Protein AF-A0A9N9K2X5-F1 (afdb_monomer_lite)

Organism: NCBI:txid60492

Foldseek 3Di:
DDDDDDPVVLVVDPVSLVVVLVVVLVVCVVPPVDQAAEFEAEPDVSVVCSVVNCVVSVHHYHYDYDPPPDDDDDDDDDDDDPD

pLDDT: mean 93.93, std 6.94, range [58.72, 98.5]

InterPro domains:
  IPR000836 Phosphoribosyltransferase domain [cd06223] (16-83)
  IPR029057 Phosphoribosyltransferase-like [G3DSA:3.40.50.2020] (1-83)
  IPR029057 Phosphoribosyltransferase-like [SSF53271] (1-78)
  IPR050054 Uracil phosphoribosyltransferase/Adenine phosphoribosyltransferase [PTHR32315] (1-83)

Secondary structure (DSSP, 8-state):
-------HHHHH-HHHHHHHHHHHHHHHHHH--SPP-EEEEETTGGGGTHHHHHHHTT-EEEEE-STTSS-SS----------

Structure (mmCIF, N/CA/C/O backbone):
data_AF-A0A9N9K2X5-F1
#
_entry.id   AF-A0A9N9K2X5-F1
#
loop_
_atom_site.group_PDB
_atom_site.id
_atom_site.type_symbol
_atom_site.label_atom_id
_atom_site.label_alt_id
_atom_site.label_comp_id
_atom_site.label_asym_id
_atom_site.label_entity_id
_atom_site.label_seq_id
_atom_site.pdbx_PDB_ins_code
_atom_site.Cartn_x
_atom_site.Cartn_y
_atom_site.Cartn_z
_atom_site.occupancy
_atom_site.B_iso_or_equiv
_atom_site.auth_seq_id
_atom_site.auth_comp_id
_atom_si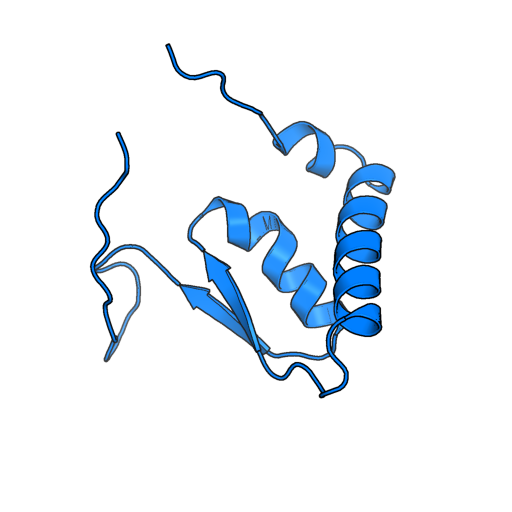te.auth_asym_id
_atom_site.auth_atom_id
_atom_site.pdbx_PDB_model_num
ATOM 1 N N . GLY A 1 1 ? 0.105 26.737 10.409 1.00 79.44 1 GLY A N 1
ATOM 2 C CA . GLY A 1 1 ? -0.912 25.877 9.765 1.00 79.44 1 GLY A CA 1
ATOM 3 C C . GLY A 1 1 ? -0.238 24.662 9.158 1.00 79.44 1 GLY A C 1
ATOM 4 O O . GLY A 1 1 ? 0.974 24.695 8.993 1.00 79.44 1 GLY A O 1
ATOM 5 N N . ILE A 1 2 ? -0.986 23.600 8.851 1.00 84.75 2 ILE A N 1
ATOM 6 C CA . ILE A 1 2 ? -0.441 22.376 8.239 1.00 84.75 2 ILE A CA 1
ATOM 7 C C . ILE A 1 2 ? -0.504 22.515 6.713 1.00 84.75 2 ILE A C 1
ATOM 9 O O . ILE A 1 2 ? -1.568 22.806 6.170 1.00 84.75 2 ILE A O 1
ATOM 13 N N . LEU A 1 3 ? 0.619 22.302 6.020 1.00 91.19 3 LEU A N 1
ATOM 14 C CA . LEU A 1 3 ? 0.643 22.248 4.558 1.00 91.19 3 LEU A CA 1
ATOM 15 C C . LEU A 1 3 ? 0.073 20.905 4.090 1.00 91.19 3 LEU A C 1
ATOM 17 O O . LEU A 1 3 ? 0.703 19.860 4.253 1.00 91.19 3 LEU A O 1
ATOM 21 N N . PHE A 1 4 ? -1.121 20.926 3.502 1.00 93.00 4 PHE A N 1
ATOM 22 C CA . PHE A 1 4 ? -1.738 19.727 2.948 1.00 93.00 4 PHE A CA 1
ATOM 23 C C . PHE A 1 4 ? -1.141 19.402 1.574 1.00 93.00 4 PHE A C 1
ATOM 25 O O . PHE A 1 4 ? -1.154 20.234 0.668 1.00 93.00 4 PHE A O 1
ATOM 32 N N . ARG A 1 5 ? -0.624 18.180 1.414 1.00 93.06 5 ARG A N 1
ATOM 33 C CA . ARG A 1 5 ? -0.198 17.643 0.117 1.00 93.06 5 ARG A CA 1
ATOM 34 C C . ARG A 1 5 ? -1.332 16.807 -0.457 1.00 93.06 5 ARG A C 1
ATOM 36 O O . ARG A 1 5 ? -1.625 15.725 0.056 1.00 93.06 5 ARG A O 1
ATOM 43 N N . ASP A 1 6 ? -1.978 17.335 -1.489 1.00 95.19 6 ASP A N 1
ATOM 44 C CA . ASP A 1 6 ? -3.007 16.607 -2.216 1.00 95.19 6 ASP A CA 1
ATOM 45 C C . ASP A 1 6 ? -2.372 15.614 -3.199 1.00 95.19 6 ASP A C 1
ATOM 47 O O . ASP A 1 6 ? -1.507 15.978 -3.991 1.00 95.19 6 ASP A O 1
ATOM 51 N N . ILE A 1 7 ? -2.797 14.354 -3.117 1.00 95.19 7 ILE A N 1
ATOM 52 C CA . ILE A 1 7 ? -2.315 13.254 -3.962 1.00 95.19 7 ILE A CA 1
ATOM 53 C C . ILE A 1 7 ? -3.320 12.878 -5.054 1.00 95.19 7 ILE A C 1
ATOM 55 O O . ILE A 1 7 ? -2.977 12.101 -5.939 1.00 95.19 7 ILE A O 1
ATOM 59 N N . PHE A 1 8 ? -4.549 13.409 -5.014 1.00 96.44 8 PHE A N 1
ATOM 60 C CA . PHE A 1 8 ? -5.605 13.069 -5.971 1.00 96.44 8 PHE A CA 1
ATOM 61 C C . PHE A 1 8 ? -5.254 13.337 -7.445 1.00 96.44 8 PHE A C 1
ATOM 63 O O . PHE A 1 8 ? -5.644 12.510 -8.271 1.00 96.44 8 PHE A O 1
ATOM 70 N N . PRO A 1 9 ? -4.469 14.376 -7.805 1.00 97.56 9 PRO A N 1
ATOM 71 C CA . PRO A 1 9 ? -4.047 14.577 -9.193 1.00 97.56 9 PRO A CA 1
ATOM 72 C C . PRO A 1 9 ? -3.275 13.392 -9.790 1.00 97.56 9 PRO A C 1
ATOM 74 O O . PRO A 1 9 ? -3.402 13.124 -10.979 1.00 97.56 9 PRO A O 1
ATOM 77 N N . ILE A 1 10 ? -2.538 12.624 -8.975 1.00 97.44 10 ILE A N 1
ATOM 78 C CA . ILE A 1 10 ? -1.817 11.424 -9.442 1.00 97.44 10 ILE A CA 1
ATOM 79 C C . ILE A 1 10 ? -2.797 10.380 -9.989 1.00 97.44 10 ILE A C 1
ATOM 81 O O . ILE A 1 10 ? -2.506 9.710 -10.971 1.00 97.44 10 ILE A O 1
ATOM 85 N N . PHE A 1 11 ? -3.978 10.260 -9.382 1.00 97.00 11 PHE A N 1
ATOM 86 C CA . PHE A 1 11 ? -4.996 9.289 -9.787 1.00 97.00 11 PHE A CA 1
ATOM 87 C C . PHE A 1 11 ? -5.795 9.737 -11.018 1.00 97.00 11 PHE A C 1
ATOM 89 O O . PHE A 1 11 ? -6.540 8.939 -11.579 1.00 97.00 11 PHE A O 1
ATOM 96 N N . GLN A 1 12 ? -5.658 11.000 -11.433 1.00 97.81 12 GLN A N 1
ATOM 97 C CA . GLN A 1 12 ? -6.289 11.541 -12.640 1.00 97.81 12 GLN A CA 1
ATOM 98 C C . GLN A 1 12 ? -5.418 11.350 -13.891 1.00 97.81 12 GLN A C 1
ATOM 100 O O . GLN A 1 12 ? -5.938 11.432 -15.002 1.00 97.81 12 GLN A O 1
ATOM 105 N N . ASP A 1 13 ? -4.122 11.065 -13.725 1.00 98.25 13 ASP A N 1
ATOM 106 C CA . ASP A 1 13 ? -3.190 10.760 -14.812 1.00 98.25 13 ASP A CA 1
ATOM 107 C C . ASP A 1 13 ? -2.820 9.260 -14.798 1.00 98.25 13 ASP A C 1
ATOM 109 O O . ASP A 1 13 ? -2.094 8.805 -13.906 1.00 98.25 13 ASP A O 1
ATOM 113 N N . PRO A 1 14 ? -3.262 8.474 -15.802 1.00 97.62 14 PRO A N 1
ATOM 114 C CA . PRO A 1 14 ? -2.943 7.05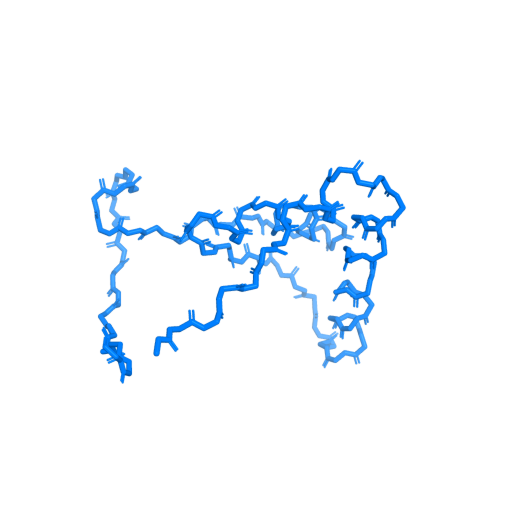1 -15.908 1.00 97.62 14 PRO A CA 1
ATOM 115 C C . PRO A 1 14 ? -1.440 6.734 -15.902 1.00 97.62 14 PRO A C 1
ATOM 117 O O . PRO A 1 14 ? -1.038 5.680 -15.409 1.00 97.62 14 PRO A O 1
ATOM 120 N N . LYS A 1 15 ? -0.594 7.628 -16.429 1.00 98.38 15 LYS A N 1
ATOM 121 C CA . LYS A 1 15 ? 0.862 7.429 -16.404 1.00 98.38 15 LYS A CA 1
ATOM 122 C C . LYS A 1 15 ? 1.410 7.650 -15.001 1.00 98.38 15 LYS A C 1
ATOM 124 O O . LYS A 1 15 ? 2.240 6.869 -14.545 1.00 98.38 15 LYS A O 1
ATOM 129 N N . ALA A 1 16 ? 0.928 8.678 -14.306 1.00 98.25 16 ALA A N 1
ATOM 130 C CA . ALA A 1 16 ? 1.390 8.997 -12.961 1.00 98.25 16 ALA A CA 1
ATOM 131 C C . ALA A 1 16 ? 1.036 7.892 -11.953 1.00 98.25 16 ALA A C 1
ATOM 133 O O . ALA A 1 16 ? 1.881 7.524 -11.134 1.00 98.25 16 ALA A O 1
ATOM 134 N N . ILE A 1 17 ? -0.173 7.321 -12.026 1.00 97.81 17 ILE A N 1
ATOM 135 C CA . ILE A 1 17 ? -0.559 6.211 -11.142 1.00 97.81 17 ILE A CA 1
ATOM 136 C C . ILE A 1 17 ? 0.237 4.932 -11.431 1.00 97.81 17 ILE A C 1
ATOM 138 O O . ILE A 1 17 ? 0.674 4.268 -10.491 1.00 97.81 17 ILE A O 1
ATOM 142 N N . GLU A 1 18 ? 0.497 4.615 -12.703 1.00 98.25 18 GLU A N 1
ATOM 143 C CA . GLU A 1 18 ? 1.333 3.465 -13.064 1.00 98.25 18 GLU A CA 1
ATOM 144 C C . GLU A 1 18 ? 2.776 3.647 -12.577 1.00 98.25 18 GLU A C 1
ATOM 146 O O . GLU A 1 18 ? 3.363 2.714 -12.025 1.00 98.25 18 GLU A O 1
ATOM 151 N N . MET A 1 19 ? 3.333 4.857 -12.712 1.00 98.38 19 MET A N 1
ATOM 152 C CA . MET A 1 19 ? 4.658 5.186 -12.179 1.00 98.38 19 MET A CA 1
ATOM 153 C C . MET A 1 19 ? 4.704 5.047 -10.656 1.00 98.38 19 MET A C 1
ATOM 155 O O . MET A 1 19 ? 5.640 4.446 -10.131 1.00 98.38 19 MET A O 1
ATOM 159 N N . LEU A 1 20 ? 3.694 5.557 -9.942 1.00 97.88 20 LEU A N 1
ATOM 160 C CA . LEU A 1 20 ? 3.598 5.423 -8.487 1.00 97.88 20 LEU A CA 1
ATOM 161 C C . LEU A 1 20 ? 3.621 3.948 -8.068 1.00 97.88 20 LEU A C 1
ATOM 163 O O . LEU A 1 20 ? 4.419 3.563 -7.214 1.00 97.88 20 LEU A O 1
ATOM 167 N N . VAL A 1 21 ? 2.749 3.129 -8.660 1.00 98.31 21 VAL A N 1
ATOM 168 C CA . VAL A 1 21 ? 2.634 1.710 -8.300 1.00 98.31 21 VAL A CA 1
ATOM 169 C C . VAL A 1 21 ? 3.916 0.955 -8.651 1.00 98.31 21 VAL A C 1
ATOM 171 O O . VAL A 1 21 ? 4.418 0.215 -7.807 1.00 98.31 21 VAL A O 1
ATOM 174 N N . SER A 1 22 ? 4.476 1.177 -9.844 1.00 98.50 22 SER A N 1
ATOM 175 C CA . SER A 1 22 ? 5.711 0.514 -10.287 1.00 98.50 22 SER A CA 1
ATOM 176 C C . SER A 1 22 ? 6.883 0.842 -9.370 1.00 98.50 22 SER A C 1
ATOM 178 O O . SER A 1 22 ? 7.524 -0.068 -8.859 1.00 98.50 22 SER A O 1
ATOM 180 N N . HIS A 1 23 ? 7.100 2.120 -9.042 1.00 98.44 23 HIS A N 1
ATOM 181 C CA . HIS A 1 23 ? 8.194 2.508 -8.150 1.00 98.44 23 HIS A CA 1
ATOM 182 C C . HIS A 1 23 ? 8.068 1.912 -6.745 1.00 98.44 23 HIS A C 1
ATOM 184 O O . HIS A 1 23 ? 9.076 1.522 -6.155 1.00 98.44 23 HIS A O 1
ATOM 190 N N . VAL A 1 24 ? 6.850 1.818 -6.202 1.00 98.12 24 VAL A N 1
ATOM 191 C CA . VAL A 1 24 ? 6.626 1.178 -4.897 1.00 98.12 24 VAL A CA 1
ATOM 192 C C . VAL A 1 24 ? 6.941 -0.318 -4.964 1.00 98.12 24 VAL A C 1
ATOM 194 O O . VAL A 1 24 ? 7.622 -0.836 -4.081 1.00 98.12 24 VAL A O 1
ATOM 197 N N . VAL A 1 25 ? 6.481 -1.006 -6.010 1.00 98.25 25 VAL A N 1
ATOM 198 C CA . VAL A 1 25 ? 6.733 -2.441 -6.218 1.00 98.25 25 VAL A CA 1
ATOM 199 C C . VAL A 1 25 ? 8.224 -2.719 -6.417 1.00 98.25 25 VAL A C 1
ATOM 201 O O . VAL A 1 25 ? 8.767 -3.612 -5.767 1.00 98.25 25 VAL A O 1
ATOM 204 N N . ASP A 1 26 ? 8.904 -1.927 -7.243 1.00 98.31 26 ASP A N 1
ATOM 205 C CA . ASP A 1 26 ? 10.341 -2.054 -7.498 1.00 98.31 26 ASP A CA 1
ATOM 206 C C . ASP A 1 26 ? 11.150 -1.844 -6.219 1.00 98.31 26 ASP A C 1
ATOM 208 O O . ASP A 1 26 ? 12.066 -2.613 -5.920 1.00 98.31 26 ASP A O 1
ATOM 212 N N . HIS A 1 27 ? 10.779 -0.841 -5.419 1.00 98.31 27 HIS A N 1
ATOM 213 C CA . HIS A 1 27 ? 11.407 -0.606 -4.126 1.00 98.31 27 HIS A CA 1
ATOM 214 C C . HIS A 1 27 ? 11.228 -1.798 -3.179 1.00 98.31 27 HIS A C 1
ATOM 216 O O . HIS A 1 27 ? 12.197 -2.225 -2.548 1.00 98.31 27 HIS A O 1
ATOM 222 N N . ILE A 1 28 ? 10.020 -2.366 -3.102 1.00 97.88 28 ILE A N 1
ATOM 223 C CA . ILE A 1 28 ? 9.741 -3.554 -2.286 1.00 97.88 28 ILE A CA 1
ATOM 224 C C . ILE A 1 28 ? 10.599 -4.735 -2.748 1.00 97.88 28 ILE A C 1
ATOM 226 O O . ILE A 1 28 ? 11.306 -5.312 -1.929 1.00 97.88 28 ILE A O 1
ATOM 230 N N . ASN A 1 29 ? 10.623 -5.043 -4.046 1.00 96.50 29 ASN A N 1
ATOM 231 C CA . ASN A 1 29 ? 11.416 -6.151 -4.593 1.00 96.50 29 ASN A CA 1
ATOM 232 C C . ASN A 1 29 ? 12.931 -5.956 -4.401 1.00 96.50 29 ASN A C 1
ATOM 234 O O . ASN A 1 29 ? 13.685 -6.921 -4.255 1.00 96.50 29 ASN A O 1
ATOM 238 N N . ALA A 1 30 ? 13.405 -4.708 -4.408 1.00 97.75 30 ALA A N 1
ATOM 239 C CA . ALA A 1 30 ? 14.813 -4.404 -4.178 1.00 97.75 30 ALA A CA 1
ATOM 240 C C . ALA A 1 30 ? 15.211 -4.586 -2.703 1.00 97.75 30 ALA A C 1
ATOM 242 O O . ALA A 1 30 ? 16.310 -5.084 -2.417 1.00 97.75 30 ALA A O 1
ATOM 243 N N . THR A 1 31 ? 14.330 -4.192 -1.779 1.00 97.81 31 THR A N 1
ATOM 244 C CA . THR A 1 31 ? 14.627 -4.086 -0.341 1.00 97.81 31 THR A CA 1
ATOM 245 C C . THR A 1 31 ? 14.215 -5.305 0.477 1.00 97.81 31 THR A C 1
ATOM 247 O O . THR A 1 31 ? 14.921 -5.653 1.422 1.00 97.81 31 THR A O 1
ATOM 250 N N . ILE A 1 32 ? 13.127 -5.977 0.108 1.00 96.31 32 ILE A N 1
ATOM 251 C CA . ILE A 1 32 ? 12.611 -7.172 0.778 1.00 96.31 32 ILE A CA 1
ATOM 252 C C . ILE A 1 32 ? 13.024 -8.389 -0.047 1.00 96.31 32 ILE A C 1
ATOM 254 O O . ILE A 1 32 ? 12.752 -8.458 -1.245 1.00 96.31 32 ILE A O 1
ATOM 258 N N . LYS A 1 33 ? 13.740 -9.332 0.576 1.00 94.69 33 LYS A N 1
ATOM 259 C CA . LYS A 1 33 ? 14.223 -10.543 -0.111 1.00 94.69 33 LYS A CA 1
ATOM 260 C C . LYS A 1 33 ? 13.230 -11.691 -0.017 1.00 94.69 33 LYS A C 1
ATOM 262 O O . LYS A 1 33 ? 13.205 -12.551 -0.896 1.00 94.69 33 LYS A O 1
ATOM 267 N N . GLU A 1 34 ? 12.421 -11.706 1.032 1.00 96.25 34 GLU A N 1
ATOM 268 C CA . GLU A 1 34 ? 11.339 -12.657 1.211 1.00 96.25 34 GLU A CA 1
ATOM 269 C C . GLU A 1 34 ? 10.122 -12.291 0.357 1.00 96.25 34 GLU A C 1
ATOM 271 O O . GLU A 1 34 ? 9.901 -11.141 -0.027 1.00 96.25 34 GLU A O 1
ATOM 276 N N . LYS A 1 35 ? 9.284 -13.292 0.089 1.00 94.75 35 LYS A N 1
ATOM 277 C CA . LYS A 1 35 ? 7.993 -13.058 -0.547 1.00 94.75 35 LYS A CA 1
ATOM 278 C C . LYS A 1 35 ? 7.102 -12.247 0.397 1.00 94.75 35 LYS A C 1
ATOM 280 O O . LYS A 1 35 ? 6.907 -12.618 1.550 1.00 94.75 35 LYS A O 1
ATOM 285 N N . VAL A 1 36 ? 6.504 -11.179 -0.120 1.00 97.75 36 VAL A N 1
ATOM 286 C CA . VAL A 1 36 ? 5.459 -10.440 0.590 1.00 97.75 36 VAL A CA 1
ATOM 287 C C . VAL A 1 36 ? 4.136 -11.191 0.454 1.00 97.75 36 VAL A C 1
ATOM 289 O O . VAL A 1 36 ? 3.613 -11.332 -0.648 1.00 97.75 36 VAL A O 1
ATOM 292 N N . ASP A 1 37 ? 3.576 -11.657 1.570 1.00 98.12 37 ASP A N 1
ATOM 293 C CA . ASP A 1 37 ? 2.287 -12.362 1.567 1.00 98.12 37 ASP A CA 1
ATOM 294 C C . ASP A 1 37 ? 1.086 -11.421 1.717 1.00 98.12 37 ASP A C 1
ATOM 296 O O . ASP A 1 37 ? -0.004 -11.722 1.226 1.00 98.12 37 ASP A O 1
ATOM 300 N N . VAL A 1 38 ? 1.264 -10.280 2.394 1.00 97.94 38 VAL A N 1
ATOM 301 C CA . VAL A 1 38 ? 0.175 -9.351 2.723 1.00 97.94 38 VAL A CA 1
ATOM 302 C C . VAL A 1 38 ? 0.625 -7.894 2.616 1.00 97.94 38 VAL A C 1
ATOM 304 O O . VAL A 1 38 ? 1.640 -7.503 3.187 1.00 97.94 38 VAL A O 1
ATOM 307 N N . ILE A 1 39 ? -0.193 -7.066 1.966 1.00 98.25 39 ILE A N 1
ATOM 308 C CA . ILE A 1 39 ? -0.120 -5.602 2.002 1.00 98.25 39 ILE A CA 1
ATOM 309 C C . ILE A 1 39 ? -1.251 -5.070 2.882 1.00 98.25 39 ILE A C 1
ATOM 311 O O . ILE A 1 39 ? -2.432 -5.317 2.623 1.00 98.25 39 ILE A O 1
ATOM 315 N N . VAL A 1 40 ? -0.900 -4.299 3.912 1.00 97.31 40 VAL A N 1
ATOM 316 C CA . VAL A 1 40 ? -1.875 -3.666 4.808 1.00 97.31 40 VAL A CA 1
ATOM 317 C C . VAL A 1 40 ? -2.087 -2.209 4.403 1.00 97.31 40 VAL A C 1
ATOM 319 O O . VAL A 1 40 ? -1.175 -1.391 4.493 1.00 97.31 40 VAL A O 1
ATOM 322 N N . GLY A 1 41 ? -3.300 -1.864 3.973 1.00 96.25 41 GLY A N 1
ATOM 323 C CA . GLY A 1 41 ? -3.677 -0.479 3.683 1.00 96.25 41 GLY A CA 1
ATOM 324 C C . GLY A 1 41 ? -4.208 0.229 4.927 1.00 96.25 41 GLY A C 1
ATOM 325 O O . GLY A 1 41 ? -4.943 -0.370 5.708 1.00 96.25 41 GLY A O 1
ATOM 326 N N . LEU A 1 42 ? -3.894 1.513 5.104 1.00 94.88 42 LEU A N 1
ATOM 327 C CA . LEU A 1 42 ? -4.473 2.343 6.167 1.00 94.88 42 LEU A CA 1
ATOM 328 C C . LEU A 1 42 ? -5.647 3.181 5.640 1.00 94.88 42 LEU A C 1
ATOM 330 O O . LEU A 1 42 ? -5.535 3.863 4.616 1.00 94.88 42 LEU A O 1
ATOM 334 N N . ASP A 1 43 ? -6.760 3.161 6.370 1.00 91.81 43 ASP A N 1
ATOM 335 C CA . ASP A 1 43 ? -7.978 3.908 6.040 1.00 91.81 43 ASP A CA 1
ATOM 336 C C . ASP A 1 43 ? -7.736 5.441 6.056 1.00 91.81 43 ASP A C 1
ATOM 338 O O . ASP A 1 43 ? -7.180 5.987 7.012 1.00 91.81 43 ASP A O 1
ATOM 342 N N . ALA A 1 44 ? -8.145 6.227 5.055 1.00 90.88 44 ALA A N 1
ATOM 343 C CA . ALA A 1 44 ? -8.784 5.827 3.792 1.00 90.88 44 ALA A CA 1
ATOM 344 C C . ALA A 1 44 ? -7.807 5.822 2.612 1.00 90.88 44 ALA A C 1
ATOM 346 O O . ALA A 1 44 ? -7.905 4.996 1.713 1.00 90.88 44 ALA A O 1
ATOM 347 N N . ARG A 1 45 ? -6.858 6.766 2.596 1.00 94.50 45 ARG A N 1
ATOM 348 C CA . ARG A 1 45 ? -6.030 7.051 1.413 1.00 94.50 45 ARG A CA 1
ATOM 349 C C . ARG A 1 45 ? -5.049 5.929 1.070 1.00 94.50 45 ARG A C 1
ATOM 351 O O . ARG A 1 45 ? -4.709 5.787 -0.097 1.00 94.50 45 ARG A O 1
ATOM 358 N N . GLY A 1 46 ? -4.656 5.093 2.033 1.00 93.56 46 GLY A N 1
ATOM 359 C CA . GLY A 1 46 ? -3.859 3.896 1.747 1.00 93.56 46 GLY A CA 1
ATOM 360 C C . GLY A 1 46 ? -4.610 2.875 0.885 1.00 93.56 46 GLY A C 1
ATOM 361 O O . GLY A 1 46 ? -3.987 2.082 0.186 1.00 93.56 46 GLY A O 1
ATOM 362 N N . PHE A 1 47 ? -5.947 2.923 0.868 1.00 95.88 47 PHE A N 1
ATOM 363 C CA . PHE A 1 47 ? -6.766 2.054 0.017 1.00 95.88 47 PHE A CA 1
ATOM 364 C C . PHE A 1 47 ? -6.751 2.484 -1.448 1.00 95.88 47 PHE A C 1
ATOM 366 O O . PHE A 1 47 ? -7.124 1.692 -2.306 1.00 95.88 47 PHE A O 1
ATOM 373 N N . LEU A 1 48 ? -6.307 3.711 -1.744 1.00 96.50 48 LEU A N 1
ATOM 374 C CA . LEU A 1 48 ? -6.289 4.226 -3.108 1.00 96.50 48 LEU A CA 1
ATOM 375 C C . LEU A 1 48 ? -5.250 3.529 -3.985 1.00 96.50 48 LEU A C 1
ATOM 377 O O . LEU A 1 48 ? -5.443 3.507 -5.186 1.00 96.50 48 LEU A O 1
ATOM 381 N N . PHE A 1 49 ? -4.172 2.971 -3.420 1.00 96.88 49 PHE A N 1
ATOM 382 C CA . PHE A 1 49 ? -3.123 2.283 -4.191 1.00 96.88 49 PHE A CA 1
ATOM 383 C C . PHE A 1 49 ? -2.622 0.978 -3.557 1.00 96.88 49 PHE A C 1
ATOM 385 O O . PHE A 1 49 ? -2.057 0.144 -4.262 1.00 96.88 49 PHE A O 1
ATOM 392 N N . GLY A 1 50 ? -2.871 0.744 -2.263 1.00 97.75 50 GLY A N 1
ATOM 393 C CA . GLY A 1 50 ? -2.489 -0.497 -1.582 1.00 97.75 50 GLY A CA 1
ATOM 394 C C . GLY A 1 50 ? -2.974 -1.777 -2.283 1.00 97.75 50 GLY A C 1
ATOM 395 O O . GLY A 1 50 ? -2.156 -2.672 -2.490 1.00 97.75 50 GLY A O 1
ATOM 396 N N . PRO A 1 51 ? -4.246 -1.874 -2.725 1.00 98.25 51 PRO A N 1
ATOM 397 C CA . PRO A 1 51 ? -4.727 -3.035 -3.475 1.00 98.25 51 PRO A CA 1
ATOM 398 C C . PRO A 1 51 ? -4.011 -3.245 -4.816 1.00 98.25 51 PRO A C 1
ATOM 400 O O . PRO A 1 51 ? -3.790 -4.384 -5.215 1.00 98.25 51 PRO A O 1
ATOM 403 N N . MET A 1 52 ? -3.613 -2.165 -5.499 1.00 98.19 52 MET A N 1
ATOM 404 C CA . MET A 1 52 ? -2.870 -2.254 -6.763 1.00 98.19 52 MET A CA 1
ATOM 405 C C . MET A 1 52 ? -1.464 -2.813 -6.543 1.00 98.19 52 MET A C 1
ATOM 407 O O . MET A 1 52 ? -1.025 -3.682 -7.291 1.00 98.19 52 MET A O 1
ATOM 411 N N . VAL A 1 53 ? -0.783 -2.372 -5.484 1.00 98.25 53 VAL A N 1
ATOM 412 C CA . VAL A 1 53 ? 0.523 -2.924 -5.091 1.00 98.25 53 VAL A CA 1
ATOM 413 C C . VAL A 1 53 ? 0.392 -4.398 -4.693 1.00 98.25 53 VAL A C 1
ATOM 415 O O . VAL A 1 53 ? 1.175 -5.223 -5.156 1.00 98.25 53 VAL A O 1
ATOM 418 N N . ALA A 1 54 ? -0.627 -4.748 -3.898 1.00 98.50 54 ALA A N 1
ATOM 419 C CA . ALA A 1 54 ? -0.894 -6.133 -3.502 1.00 98.50 54 ALA A CA 1
ATOM 420 C C . ALA A 1 54 ? -1.096 -7.046 -4.720 1.00 98.50 54 ALA A C 1
ATOM 422 O O . ALA A 1 54 ? -0.482 -8.107 -4.808 1.00 98.50 54 ALA A O 1
ATOM 423 N N . LEU A 1 55 ? -1.884 -6.584 -5.697 1.00 98.31 55 LEU A N 1
ATOM 424 C CA . LEU A 1 55 ? -2.110 -7.292 -6.953 1.00 98.31 55 LEU A CA 1
ATOM 425 C C . LEU A 1 55 ? -0.800 -7.528 -7.719 1.00 98.31 55 LEU A C 1
ATOM 427 O O . LEU A 1 55 ? -0.545 -8.650 -8.150 1.00 98.31 55 LEU A O 1
ATOM 431 N N . ARG A 1 56 ? 0.047 -6.498 -7.863 1.00 97.94 56 ARG A N 1
ATOM 432 C CA . ARG A 1 56 ? 1.336 -6.597 -8.577 1.00 97.94 56 ARG A CA 1
ATOM 433 C C . ARG A 1 56 ? 2.320 -7.559 -7.909 1.00 97.94 56 ARG A C 1
ATOM 435 O O . ARG A 1 56 ? 3.089 -8.207 -8.609 1.00 97.94 56 ARG A O 1
ATOM 442 N N . LEU A 1 57 ? 2.283 -7.660 -6.582 1.00 97.69 57 LEU A N 1
ATOM 443 C CA . LEU A 1 57 ? 3.141 -8.557 -5.801 1.00 97.69 57 LEU A CA 1
ATOM 444 C C . LEU A 1 57 ? 2.552 -9.964 -5.619 1.00 97.69 57 LEU A C 1
ATOM 446 O O . LEU A 1 57 ? 3.193 -10.812 -5.002 1.00 97.69 57 LEU A O 1
ATOM 450 N N . ASN A 1 58 ? 1.347 -10.228 -6.140 1.00 97.75 58 ASN A N 1
ATOM 451 C CA . ASN A 1 58 ? 0.593 -11.455 -5.872 1.00 97.75 58 ASN A CA 1
ATOM 452 C C . ASN A 1 58 ? 0.449 -11.739 -4.358 1.00 97.75 58 ASN A C 1
ATOM 454 O O . ASN A 1 58 ? 0.640 -12.863 -3.884 1.00 97.75 58 ASN A O 1
ATOM 458 N N . ALA A 1 59 ? 0.139 -10.680 -3.608 1.00 98.31 59 ALA A N 1
ATOM 459 C CA . ALA A 1 59 ? -0.058 -10.672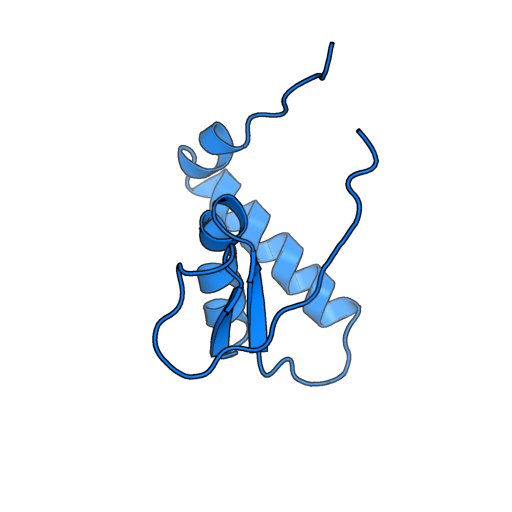 -2.166 1.00 98.31 59 ALA A CA 1
ATOM 460 C C . ALA A 1 59 ? -1.532 -10.405 -1.824 1.00 98.31 59 ALA A C 1
ATOM 462 O O . ALA A 1 59 ? -2.268 -9.772 -2.587 1.00 98.31 59 ALA A O 1
ATOM 463 N N . ALA A 1 60 ? -1.971 -10.840 -0.645 1.00 98.38 60 ALA A N 1
ATOM 464 C CA . ALA A 1 60 ? -3.282 -10.466 -0.131 1.00 98.38 60 ALA A CA 1
ATOM 465 C C . ALA A 1 60 ? -3.311 -8.978 0.255 1.00 98.38 60 ALA A C 1
ATOM 467 O O . ALA A 1 60 ? -2.309 -8.407 0.683 1.00 98.38 60 ALA A O 1
ATOM 468 N N . PHE A 1 61 ? -4.482 -8.349 0.168 1.00 98.25 61 PHE A N 1
ATOM 469 C CA . PHE A 1 61 ? -4.700 -7.004 0.698 1.00 98.25 61 PHE A CA 1
ATOM 470 C C . PHE A 1 61 ? -5.561 -7.063 1.961 1.00 98.25 61 PHE A C 1
ATOM 472 O O . PHE A 1 61 ? -6.643 -7.651 1.946 1.00 98.25 61 PHE A O 1
ATOM 479 N N . VAL A 1 62 ? -5.113 -6.418 3.041 1.00 96.81 62 VAL A N 1
ATOM 480 C CA . VAL A 1 62 ? -5.853 -6.339 4.309 1.00 96.81 62 VAL A CA 1
ATOM 481 C C . VAL A 1 62 ? -6.088 -4.873 4.696 1.00 96.81 62 VAL A C 1
ATOM 483 O O . VAL A 1 62 ? -5.134 -4.102 4.814 1.00 96.81 62 VAL A O 1
ATOM 486 N N . PRO A 1 63 ? -7.342 -4.448 4.928 1.00 95.25 63 PRO A N 1
ATOM 487 C CA . PRO A 1 63 ? -7.626 -3.093 5.378 1.00 95.25 63 PRO A CA 1
ATOM 488 C C . PRO A 1 63 ? -7.411 -2.946 6.891 1.00 95.25 63 PRO A C 1
ATOM 490 O O . PRO A 1 63 ? -8.018 -3.658 7.689 1.00 95.25 63 PRO A O 1
ATOM 493 N N . SER A 1 64 ? -6.635 -1.946 7.297 1.00 94.94 64 SER A N 1
ATOM 494 C CA . SER A 1 64 ? -6.591 -1.442 8.671 1.00 94.94 64 SER A CA 1
ATOM 495 C C . SER A 1 64 ? -7.439 -0.176 8.772 1.00 94.94 64 SER A C 1
ATOM 497 O O . SER A 1 64 ? -7.241 0.789 8.028 1.00 94.94 64 SER A O 1
ATOM 499 N N . ARG A 1 65 ? -8.434 -0.190 9.665 1.00 94.19 65 ARG A N 1
ATOM 500 C CA . ARG A 1 65 ? -9.453 0.863 9.764 1.00 94.19 65 ARG A CA 1
ATOM 501 C C . ARG A 1 65 ? -9.554 1.436 11.162 1.00 94.19 65 ARG A C 1
ATOM 503 O O . ARG A 1 65 ? -9.200 0.801 12.151 1.00 94.19 65 ARG A O 1
ATOM 510 N N . LYS A 1 66 ? -10.134 2.635 11.240 1.00 90.88 66 LYS A N 1
ATOM 511 C CA . LYS A 1 66 ? -10.530 3.241 12.515 1.00 90.88 66 LYS A CA 1
ATOM 512 C C . LYS A 1 66 ? -11.490 2.313 13.274 1.00 90.88 66 LYS A C 1
ATOM 514 O O . LYS A 1 66 ? -12.270 1.575 12.666 1.00 90.88 66 LYS A O 1
ATOM 519 N N . LYS A 1 67 ? -11.446 2.389 14.608 1.00 88.50 67 LYS A N 1
ATOM 520 C CA . LYS A 1 67 ? -12.265 1.575 15.521 1.00 88.50 67 LYS A CA 1
ATOM 521 C C . LYS A 1 67 ? -13.739 1.553 15.094 1.00 88.50 67 LYS A C 1
ATOM 523 O O . LYS A 1 67 ? -14.315 2.593 14.782 1.00 88.50 67 LYS A O 1
ATOM 528 N N . GLY A 1 68 ? -14.332 0.357 15.077 1.00 89.69 68 GLY A N 1
ATOM 529 C CA . GLY A 1 68 ? -15.747 0.143 14.747 1.00 89.69 68 GLY A CA 1
ATOM 530 C C . GLY A 1 68 ? -16.088 0.105 13.252 1.00 89.69 68 GLY A C 1
ATOM 531 O O . GLY A 1 68 ? -17.260 -0.005 12.909 1.00 89.69 68 GLY A O 1
ATOM 532 N N . LYS A 1 69 ? -15.104 0.198 12.344 1.00 90.38 69 LYS A N 1
ATOM 533 C CA . LYS A 1 69 ? -15.336 0.126 10.886 1.00 90.38 69 LYS A CA 1
ATOM 534 C C . LYS A 1 69 ? -15.077 -1.252 10.266 1.00 90.38 69 LYS A C 1
ATOM 536 O O . LYS A 1 69 ? -15.359 -1.432 9.081 1.00 90.38 69 LYS A O 1
ATOM 541 N N . LEU A 1 70 ? -14.518 -2.194 11.024 1.00 90.44 70 LEU A N 1
ATOM 542 C CA . LEU A 1 70 ? -14.343 -3.585 10.605 1.00 90.44 70 LEU A CA 1
ATOM 543 C C . LEU A 1 70 ? -15.368 -4.475 11.322 1.00 90.44 70 LEU A C 1
ATOM 545 O O . LEU A 1 70 ? -15.567 -4.289 12.524 1.00 90.44 70 LEU A O 1
ATOM 549 N N . PRO A 1 71 ? -16.022 -5.409 10.608 1.00 89.88 71 PRO A N 1
ATOM 550 C CA . PRO A 1 71 ? -16.916 -6.384 11.218 1.00 89.88 71 PRO A CA 1
ATOM 551 C C . PRO A 1 71 ? -16.132 -7.506 11.917 1.00 89.88 71 PRO A C 1
ATOM 553 O O . PRO A 1 71 ? -14.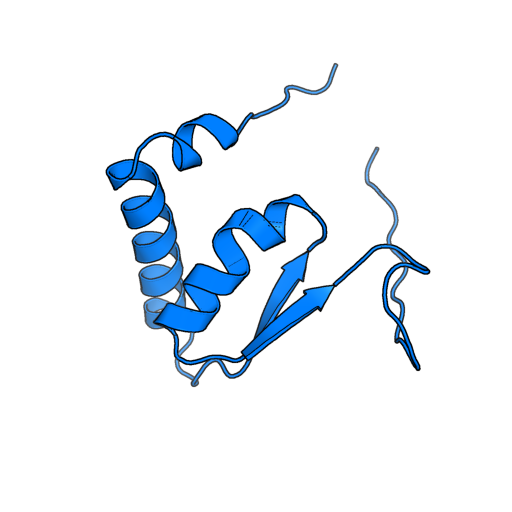973 -7.767 11.599 1.00 89.88 71 PRO A O 1
ATOM 556 N N . GLY A 1 72 ? -16.799 -8.219 12.826 1.00 91.50 72 GLY A N 1
ATOM 557 C CA . GLY A 1 72 ? -16.248 -9.405 13.485 1.00 91.50 72 GLY A CA 1
ATOM 558 C C . GLY A 1 72 ? -15.232 -9.100 14.591 1.00 91.50 72 GLY A C 1
ATOM 559 O O . GLY A 1 72 ? -15.216 -8.015 15.171 1.00 91.50 72 GLY A O 1
ATOM 560 N N . LYS A 1 73 ? -14.402 -10.098 14.922 1.00 91.88 73 LYS A N 1
ATOM 561 C CA . LYS A 1 73 ? -13.362 -9.974 15.950 1.00 91.88 73 LYS A CA 1
ATOM 562 C C . LYS A 1 73 ? -12.174 -9.197 15.386 1.00 91.88 73 LYS A C 1
ATOM 564 O O . LYS A 1 73 ? -11.550 -9.629 14.423 1.00 91.88 73 LYS A O 1
ATOM 569 N N . THR A 1 74 ? -11.839 -8.079 16.019 1.00 92.00 74 THR A N 1
ATOM 570 C CA . THR A 1 74 ? -10.761 -7.183 15.581 1.00 92.00 74 THR A CA 1
ATOM 571 C C . THR A 1 74 ? -9.679 -7.049 16.644 1.00 92.00 74 THR A C 1
ATOM 573 O O . THR A 1 74 ? -9.984 -7.055 17.836 1.00 92.00 74 THR A O 1
ATOM 576 N N . LEU A 1 75 ? -8.434 -6.847 16.214 1.00 90.75 75 LEU A N 1
ATOM 577 C CA . LEU A 1 75 ? -7.349 -6.355 17.064 1.00 90.75 75 LEU A CA 1
ATOM 578 C C . LEU A 1 75 ? -7.229 -4.835 16.894 1.00 90.75 75 LEU A C 1
ATOM 580 O O . LEU A 1 75 ? -7.45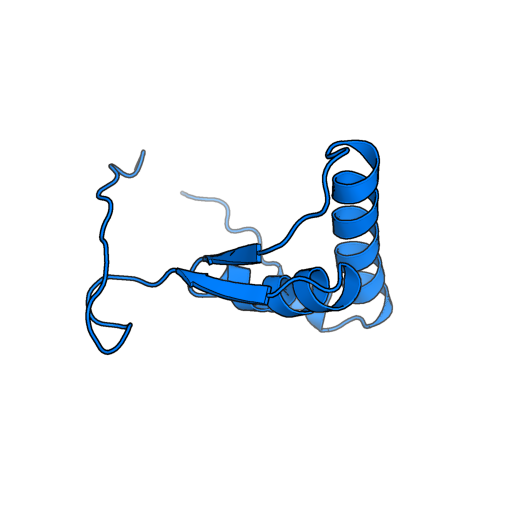1 -4.314 15.801 1.00 90.75 75 LEU A O 1
ATOM 584 N N . SER A 1 76 ? -6.892 -4.126 17.969 1.00 88.81 76 SER A N 1
ATOM 585 C CA . SER A 1 76 ? -6.710 -2.673 17.961 1.00 88.81 76 SER A CA 1
ATOM 586 C C . SER A 1 76 ? -5.371 -2.295 18.574 1.00 88.81 76 SER A C 1
ATOM 588 O O . SER A 1 76 ? -4.974 -2.876 19.581 1.00 88.81 76 SER A O 1
ATOM 590 N N . ALA A 1 77 ? -4.717 -1.294 17.991 1.00 87.88 77 ALA A N 1
ATOM 591 C CA . ALA A 1 77 ? -3.524 -0.664 18.536 1.00 87.88 77 ALA A CA 1
ATOM 592 C C . ALA A 1 77 ? -3.776 0.841 18.674 1.00 87.88 77 ALA A C 1
ATOM 594 O O . ALA A 1 77 ? -4.235 1.485 17.725 1.00 87.88 77 ALA A O 1
ATOM 595 N N . ASP A 1 78 ? -3.487 1.384 19.853 1.00 87.88 78 ASP A N 1
ATOM 596 C CA . ASP A 1 78 ? -3.596 2.812 20.130 1.00 87.88 78 ASP A CA 1
ATOM 597 C C . ASP A 1 78 ? -2.276 3.517 19.805 1.00 87.88 78 ASP A C 1
ATOM 599 O O . ASP A 1 78 ? -1.190 2.981 20.024 1.00 87.88 78 ASP A O 1
ATOM 603 N N . PHE A 1 79 ? -2.364 4.743 19.296 1.00 82.81 79 PHE A N 1
ATOM 604 C CA . PHE A 1 79 ? -1.204 5.585 19.020 1.00 82.81 79 PHE A CA 1
ATOM 605 C C . PHE A 1 79 ? -1.505 7.032 19.407 1.00 82.81 79 PHE A C 1
ATOM 607 O O . PHE A 1 79 ? -2.634 7.509 19.264 1.00 82.81 79 PHE A O 1
ATOM 6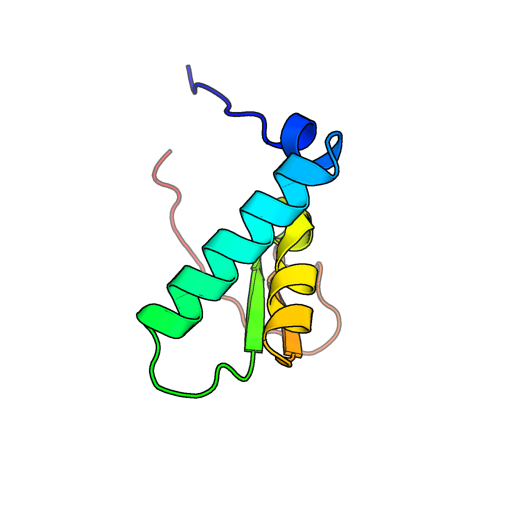14 N N . LYS A 1 80 ? -0.487 7.748 19.890 1.00 82.38 80 LYS A N 1
ATOM 615 C CA . LYS A 1 80 ? -0.570 9.198 20.086 1.00 82.38 80 LYS A CA 1
ATOM 616 C C . LYS A 1 80 ? -0.226 9.885 18.771 1.00 82.38 80 LYS A C 1
ATOM 618 O O . LYS A 1 80 ? 0.742 9.514 18.115 1.00 82.38 80 LYS A O 1
ATOM 623 N N . LYS A 1 81 ? -1.027 10.872 18.380 1.00 75.75 81 LYS A N 1
ATOM 624 C CA . LYS A 1 81 ? -0.676 11.762 17.271 1.00 75.75 81 LYS A CA 1
ATOM 625 C C . LYS A 1 81 ? 0.314 12.800 17.792 1.00 75.75 81 LYS A C 1
ATOM 627 O O . LYS A 1 81 ? 0.186 13.232 18.932 1.00 75.75 81 LYS A O 1
ATOM 632 N N . GLU A 1 82 ? 1.283 13.176 16.966 1.00 63.81 82 GLU A N 1
ATOM 633 C CA . GLU A 1 82 ? 2.273 14.217 17.289 1.00 63.81 82 GLU A CA 1
ATOM 634 C C . GLU A 1 82 ? 1.674 15.633 17.355 1.00 63.81 82 GLU A C 1
ATOM 636 O O . GLU A 1 82 ? 2.365 16.571 17.744 1.00 63.81 82 GLU A O 1
ATOM 641 N N . TYR A 1 83 ? 0.397 15.790 16.995 1.00 58.72 83 TYR A N 1
ATOM 642 C CA . TYR A 1 83 ? -0.302 17.066 16.869 1.00 58.72 83 TYR A CA 1
ATOM 643 C C . TYR A 1 83 ? -1.734 16.946 17.386 1.00 58.72 83 TYR A C 1
ATOM 645 O O . TYR A 1 83 ? -2.363 15.885 17.126 1.00 58.72 83 TYR A O 1
#

Radius of gyration: 15.04 Å; chains: 1; bounding box: 32×39×36 Å

Sequence (83 aa):
GILFRDIFPIFQDPKAIEMLVSHVVDHINATIKEKVDVIVGLDARGFLFGPMVALRLNAAFVPSRKKGKLPGKTLSADFKKEY